Protein AF-A0A7S0RSZ5-F1 (afdb_monomer_lite)

Sequence (141 aa):
AGAQCSVSGMHHAGFAAHGQGSCMETGSACTVAGAGNGFSSDHGGQLLVGPGCQTEGCNHGYAATHPGSKTTVGPGCSGANHRQASFAALEGGCLEVGAEAVSRGSRHVVLAAGGGSVVRLAQPVAGERGKAGRVTEQRGG

Secondary structure (DSSP, 8-state):
--TT-EEES-SSEEEEEESTT-EEE--TT-EEES-SEEEEEETT-EEEEPTT-EEES-SEEEEEESTT-EEEEPTT-EEES-SSEEEEEETT-EEEE-TT-EEES-SEEEEEESTT-EEEESSPPEE-SSS----------

Structure (mmCIF, N/CA/C/O backbone):
data_AF-A0A7S0RSZ5-F1
#
_entry.id   AF-A0A7S0RSZ5-F1
#
loop_
_atom_site.group_PDB
_atom_site.id
_atom_site.type_symbol
_atom_site.label_atom_id
_atom_site.label_alt_id
_atom_site.label_comp_id
_atom_site.label_asym_id
_atom_site.label_entity_id
_atom_site.label_seq_id
_atom_site.pdbx_PDB_ins_code
_atom_site.Cartn_x
_atom_site.Cartn_y
_atom_site.Cartn_z
_atom_site.occupancy
_atom_site.B_iso_or_equiv
_atom_site.auth_seq_id
_atom_site.auth_comp_id
_atom_site.auth_asym_id
_atom_site.auth_atom_id
_atom_site.pdbx_PDB_model_num
ATOM 1 N N . ALA A 1 1 ? -0.248 4.901 14.905 1.00 72.94 1 ALA A N 1
ATOM 2 C CA . ALA A 1 1 ? -0.832 6.255 14.781 1.00 72.94 1 ALA A CA 1
ATOM 3 C C . ALA A 1 1 ? -2.295 6.202 15.201 1.00 72.94 1 ALA A C 1
ATOM 5 O O . ALA A 1 1 ? -2.913 5.161 15.012 1.00 72.94 1 ALA A O 1
ATOM 6 N N . GLY A 1 2 ? -2.831 7.280 15.781 1.00 80.12 2 GLY A N 1
ATOM 7 C CA . GLY A 1 2 ? -4.250 7.361 16.151 1.00 80.12 2 GLY A CA 1
ATOM 8 C C . GLY A 1 2 ? -5.178 7.418 14.932 1.00 80.12 2 GLY A C 1
ATOM 9 O O . GLY A 1 2 ? -4.725 7.310 13.793 1.00 80.12 2 GLY A O 1
ATOM 10 N N . ALA A 1 3 ? -6.479 7.572 15.168 1.00 87.00 3 ALA A N 1
ATOM 11 C CA . ALA A 1 3 ? -7.442 7.834 14.102 1.00 87.00 3 ALA A CA 1
ATOM 12 C C . ALA A 1 3 ? -7.292 9.267 13.560 1.00 87.00 3 ALA A C 1
ATOM 14 O O . ALA A 1 3 ? -6.833 10.158 14.275 1.00 87.00 3 ALA A O 1
ATOM 15 N N . GLN A 1 4 ? -7.709 9.481 12.309 1.00 92.38 4 GLN A N 1
ATOM 16 C CA . GLN A 1 4 ? -7.814 10.799 11.666 1.00 92.38 4 GLN A CA 1
ATOM 17 C C . GLN A 1 4 ? -6.496 11.589 11.597 1.00 92.38 4 GLN A C 1
ATOM 19 O O . GLN A 1 4 ? -6.500 12.812 11.474 1.00 92.38 4 GLN A O 1
ATOM 24 N N . CYS A 1 5 ? -5.350 10.908 11.663 1.00 93.56 5 CYS A N 1
ATOM 25 C CA . CYS A 1 5 ? -4.057 11.554 11.471 1.00 93.56 5 CYS A CA 1
ATOM 26 C C . CYS A 1 5 ? -3.871 11.942 10.000 1.00 93.56 5 CYS A C 1
ATOM 28 O O . CYS A 1 5 ? -4.140 11.137 9.108 1.00 93.56 5 CYS A O 1
ATOM 30 N N . SER A 1 6 ? -3.355 13.143 9.751 1.00 93.69 6 SER A N 1
ATOM 31 C CA . SER A 1 6 ? -3.061 13.634 8.407 1.00 93.69 6 SER A CA 1
ATOM 32 C C . SER A 1 6 ? -1.563 13.856 8.213 1.00 93.69 6 SER A C 1
A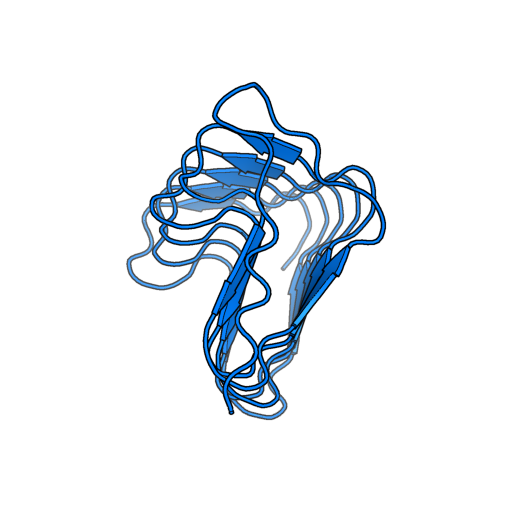TOM 34 O O . SER A 1 6 ? -0.866 14.349 9.099 1.00 93.69 6 SER A O 1
ATOM 36 N N . VAL A 1 7 ? -1.060 13.479 7.039 1.00 93.56 7 VAL A N 1
ATOM 37 C CA . VAL A 1 7 ? 0.325 13.719 6.620 1.00 93.56 7 VAL A CA 1
ATOM 38 C C . VAL A 1 7 ? 0.322 14.285 5.205 1.00 93.56 7 VAL A C 1
ATOM 40 O O . VAL A 1 7 ? -0.394 13.797 4.332 1.00 93.56 7 VAL A O 1
ATOM 43 N N . SER A 1 8 ? 1.131 15.308 4.944 1.00 92.75 8 SER A N 1
ATOM 44 C CA . SER A 1 8 ? 1.194 15.940 3.624 1.00 92.75 8 SER A CA 1
ATOM 45 C C . SER A 1 8 ? 2.608 16.348 3.233 1.00 92.75 8 SER A C 1
ATOM 47 O O . SER A 1 8 ? 3.384 16.761 4.091 1.00 92.75 8 SER A O 1
ATOM 49 N N . GLY A 1 9 ? 2.918 16.289 1.934 1.00 83.19 9 GLY A N 1
ATOM 50 C CA . GLY A 1 9 ? 4.137 16.878 1.360 1.00 83.19 9 GLY A CA 1
ATOM 51 C C . GLY A 1 9 ? 5.439 16.148 1.704 1.00 83.19 9 GLY A C 1
ATOM 52 O O . GLY A 1 9 ? 6.506 16.754 1.684 1.00 83.19 9 GLY A O 1
ATOM 53 N N . MET A 1 10 ? 5.367 14.859 2.040 1.00 86.69 10 MET A N 1
ATOM 54 C CA . MET A 1 10 ? 6.544 14.073 2.419 1.00 86.69 10 MET A CA 1
ATOM 55 C C . MET A 1 10 ? 7.289 13.532 1.197 1.00 86.69 10 MET A C 1
ATOM 57 O O . MET A 1 10 ? 6.704 12.888 0.333 1.00 86.69 10 MET A O 1
ATOM 61 N N . HIS A 1 11 ? 8.612 13.692 1.154 1.00 83.81 11 HIS A N 1
ATOM 62 C CA . HIS A 1 11 ? 9.416 13.196 0.029 1.00 83.81 11 HIS A CA 1
ATOM 63 C C . HIS A 1 11 ? 9.419 11.661 -0.103 1.00 83.81 11 HIS A C 1
ATOM 65 O O . HIS A 1 11 ? 9.488 11.154 -1.221 1.00 83.81 11 HIS A O 1
ATOM 71 N N . HIS A 1 12 ? 9.319 10.927 1.013 1.00 85.69 12 HIS A N 1
ATOM 72 C CA . HIS A 1 12 ? 9.447 9.464 1.042 1.00 85.69 12 HIS A CA 1
ATOM 73 C C . HIS A 1 12 ? 8.126 8.741 1.286 1.00 85.69 12 HIS A C 1
ATOM 75 O O . HIS A 1 12 ? 7.555 8.203 0.345 1.00 85.69 12 HIS A O 1
ATOM 81 N N . ALA A 1 13 ? 7.635 8.706 2.523 1.00 89.44 13 ALA A N 1
ATOM 82 C CA . ALA A 1 13 ? 6.388 8.034 2.868 1.00 89.44 13 ALA A CA 1
ATOM 83 C C . ALA A 1 13 ? 5.602 8.832 3.912 1.00 89.44 13 ALA A C 1
ATOM 85 O O . ALA A 1 13 ? 6.211 9.526 4.726 1.00 89.44 13 ALA A O 1
ATOM 86 N N . GLY A 1 14 ? 4.269 8.744 3.885 1.00 93.19 14 GLY A N 1
ATOM 87 C CA . GLY A 1 14 ? 3.420 9.346 4.915 1.00 93.19 14 GLY A CA 1
ATOM 88 C C . GLY A 1 14 ? 3.438 8.538 6.210 1.00 93.19 14 GLY A C 1
ATOM 89 O O . GLY A 1 14 ? 3.867 9.028 7.251 1.00 93.19 14 GLY A O 1
ATOM 90 N N . PHE A 1 15 ? 3.019 7.275 6.122 1.00 96.25 15 PHE A N 1
ATOM 91 C CA . PHE A 1 15 ? 3.121 6.290 7.200 1.00 96.25 15 PHE A CA 1
ATOM 92 C C . PHE A 1 15 ? 3.917 5.083 6.714 1.00 96.25 15 PHE A C 1
ATOM 94 O O . PHE A 1 15 ? 3.619 4.539 5.647 1.00 96.25 15 PHE A O 1
ATOM 101 N N . ALA A 1 16 ? 4.920 4.662 7.487 1.00 96.31 16 ALA A N 1
ATOM 102 C CA . ALA A 1 16 ? 5.830 3.611 7.059 1.00 96.31 16 ALA A CA 1
ATOM 103 C C . ALA A 1 16 ? 6.220 2.633 8.169 1.00 96.31 16 ALA A C 1
ATOM 105 O O . ALA A 1 16 ? 6.524 3.038 9.290 1.00 96.31 16 ALA A O 1
ATOM 106 N N . ALA A 1 17 ? 6.300 1.354 7.804 1.00 97.50 17 ALA A N 1
ATOM 107 C CA . ALA A 1 17 ? 7.035 0.334 8.542 1.00 97.50 17 ALA A CA 1
ATOM 108 C C . ALA A 1 17 ? 8.236 -0.104 7.696 1.00 97.50 17 ALA A C 1
ATOM 110 O O . ALA A 1 17 ? 8.052 -0.671 6.621 1.00 97.50 17 ALA A O 1
ATOM 111 N N . HIS A 1 18 ? 9.454 0.176 8.160 1.00 96.88 18 HIS A N 1
ATOM 112 C CA . HIS A 1 18 ? 10.683 -0.119 7.422 1.00 96.88 18 HIS A CA 1
ATOM 113 C C . HIS A 1 18 ? 11.599 -1.043 8.225 1.00 96.88 18 HIS A C 1
ATOM 115 O O . HIS A 1 18 ? 11.905 -0.764 9.387 1.00 96.88 18 HIS A O 1
ATOM 121 N N . GLY A 1 19 ? 12.078 -2.102 7.580 1.00 96.81 19 GLY A N 1
ATOM 122 C CA . GLY A 1 19 ? 13.011 -3.060 8.159 1.00 96.81 19 GLY A CA 1
ATOM 123 C C . GLY A 1 19 ? 12.327 -4.270 8.790 1.00 96.81 19 GLY A C 1
ATOM 124 O O . GLY A 1 19 ? 11.163 -4.233 9.193 1.00 96.81 19 GLY A O 1
ATOM 125 N N . GLN A 1 20 ? 13.083 -5.360 8.875 1.00 96.44 20 GLN A N 1
ATOM 126 C CA . GLN A 1 20 ? 12.592 -6.639 9.365 1.00 96.44 20 GLN A CA 1
ATOM 127 C C . GLN A 1 20 ? 12.109 -6.537 10.816 1.00 96.44 20 GLN A C 1
ATOM 129 O O . GLN A 1 20 ? 12.828 -6.068 11.695 1.00 96.44 20 GLN A O 1
ATOM 134 N N . GLY A 1 21 ? 10.887 -7.012 11.064 1.00 92.06 21 GLY A N 1
ATOM 135 C CA . GLY A 1 21 ? 10.277 -7.007 12.397 1.00 92.06 21 GLY A CA 1
ATOM 136 C C . GLY A 1 21 ? 9.689 -5.658 12.817 1.00 92.06 21 GLY A C 1
ATOM 137 O O . GLY A 1 21 ? 9.039 -5.586 13.859 1.00 92.06 21 GLY A O 1
ATOM 138 N N . SER A 1 22 ? 9.856 -4.608 12.009 1.00 97.69 22 SER A N 1
ATOM 139 C CA . SER A 1 22 ? 9.178 -3.335 12.231 1.00 97.69 22 SER A CA 1
ATOM 140 C C . SER A 1 22 ? 7.689 -3.478 11.947 1.00 97.69 22 SER A C 1
ATOM 142 O O . SER A 1 22 ? 7.296 -3.907 10.862 1.00 97.69 22 SER A O 1
ATOM 144 N N . CYS A 1 23 ? 6.863 -3.051 12.898 1.00 97.31 23 CYS A N 1
ATOM 145 C CA . CYS A 1 23 ? 5.412 -3.079 12.782 1.00 97.31 23 CYS A CA 1
ATOM 146 C C . CYS A 1 23 ? 4.835 -1.687 13.028 1.00 97.31 23 CYS A C 1
ATOM 148 O O . CYS A 1 23 ? 5.238 -0.990 13.960 1.00 97.31 23 CYS A O 1
ATOM 150 N N . MET A 1 24 ? 3.858 -1.299 12.218 1.00 97.50 24 MET A N 1
ATOM 151 C CA . MET A 1 24 ? 3.088 -0.081 12.416 1.00 97.50 24 MET A CA 1
ATOM 152 C C . MET A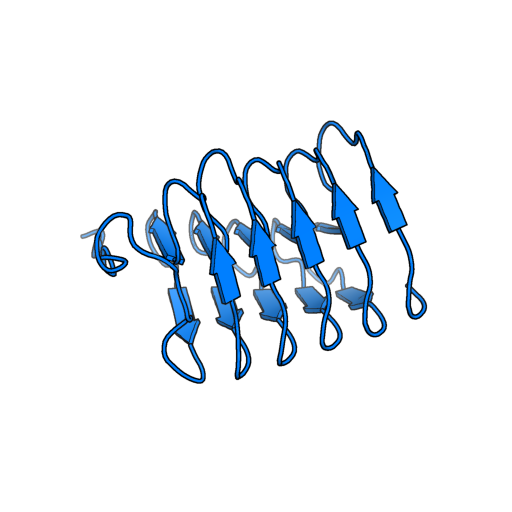 1 24 ? 1.606 -0.364 12.210 1.00 97.50 24 MET A C 1
ATOM 154 O O . MET A 1 24 ? 1.218 -1.095 11.304 1.00 97.50 24 MET A O 1
ATOM 158 N N . GLU A 1 25 ? 0.779 0.274 13.029 1.00 98.00 25 GLU A N 1
ATOM 159 C CA . GLU A 1 25 ? -0.670 0.277 12.880 1.00 98.00 25 GLU A CA 1
ATOM 160 C C . GLU A 1 25 ? -1.178 1.719 12.829 1.00 98.00 25 GLU A C 1
ATOM 162 O O . GLU A 1 25 ? -0.699 2.591 13.569 1.00 98.00 25 GLU A O 1
ATOM 167 N N . THR A 1 26 ? -2.132 1.994 11.943 1.00 97.38 26 THR A N 1
ATOM 168 C CA . THR A 1 26 ? -2.837 3.278 11.883 1.00 97.38 26 THR A CA 1
ATOM 169 C C . THR A 1 26 ? -4.284 3.105 12.310 1.00 97.38 26 THR A C 1
ATOM 171 O O . THR A 1 26 ? -4.920 2.106 11.985 1.00 97.38 26 THR A O 1
ATOM 174 N N . GLY A 1 27 ? -4.831 4.115 12.987 1.00 95.81 27 GLY A N 1
ATOM 175 C CA . GLY A 1 27 ? -6.265 4.194 13.222 1.00 95.81 27 GLY A CA 1
ATOM 176 C C . GLY A 1 27 ? -7.057 4.422 11.932 1.00 95.81 27 GLY A C 1
ATOM 177 O O . GLY A 1 27 ? -6.513 4.475 10.826 1.00 95.81 27 GLY A O 1
ATOM 178 N N . SER A 1 28 ? -8.370 4.561 12.087 1.00 97.25 28 SER A N 1
ATOM 179 C CA . SER A 1 28 ? -9.298 4.814 10.986 1.00 97.25 28 SER A CA 1
ATOM 180 C C . SER A 1 28 ? -9.159 6.219 10.402 1.00 97.25 28 SER A C 1
ATOM 182 O O . SER A 1 28 ? -8.835 7.163 11.124 1.00 97.25 28 SER A O 1
ATOM 184 N N . ALA A 1 29 ? -9.529 6.376 9.131 1.00 96.75 29 ALA A N 1
ATOM 185 C CA . ALA A 1 29 ? -9.692 7.669 8.462 1.00 96.75 29 ALA A CA 1
ATOM 186 C C . ALA A 1 29 ? -8.441 8.570 8.463 1.00 96.75 29 ALA A C 1
ATOM 188 O O . ALA A 1 29 ? -8.554 9.794 8.411 1.00 96.75 29 ALA A O 1
ATOM 189 N N . CYS A 1 30 ? -7.244 7.984 8.518 1.00 97.88 30 CYS A N 1
ATOM 190 C CA . CYS A 1 30 ? -6.006 8.728 8.307 1.00 97.88 30 CYS A CA 1
ATOM 191 C C . CYS A 1 30 ? -5.871 9.146 6.840 1.00 97.88 30 CYS A C 1
ATOM 193 O O . CYS A 1 30 ? -6.287 8.415 5.939 1.00 97.88 30 CYS A O 1
ATOM 195 N N . THR A 1 31 ? -5.252 10.296 6.592 1.00 97.44 31 THR A N 1
ATOM 196 C CA . THR A 1 31 ? -5.094 10.849 5.245 1.00 97.44 31 THR A CA 1
ATOM 197 C C . THR A 1 31 ? -3.632 11.110 4.914 1.00 97.44 31 THR A C 1
ATOM 199 O O . THR A 1 31 ? -2.868 11.603 5.746 1.00 97.44 31 THR A O 1
ATOM 202 N N . VAL A 1 32 ? -3.226 10.779 3.687 1.00 97.62 32 VAL A N 1
ATOM 203 C CA . VAL A 1 32 ? -1.897 11.125 3.170 1.00 97.62 32 VAL A CA 1
ATOM 204 C C . VAL A 1 32 ? -2.007 11.809 1.817 1.00 97.62 32 VAL A C 1
ATOM 206 O O . VAL A 1 32 ? -2.592 11.257 0.889 1.00 97.62 32 VAL A O 1
ATOM 209 N N . ALA A 1 33 ? -1.405 12.988 1.681 1.00 97.06 33 ALA A N 1
ATOM 210 C CA . ALA A 1 33 ? -1.444 13.767 0.447 1.00 97.06 33 ALA A CA 1
ATOM 211 C C . ALA A 1 33 ? -0.042 14.120 -0.072 1.00 97.06 33 ALA A C 1
ATOM 213 O O . ALA A 1 33 ? 0.805 14.632 0.662 1.00 97.06 33 ALA A O 1
ATOM 214 N N . GLY A 1 34 ? 0.198 13.889 -1.365 1.00 93.69 34 GLY A N 1
ATOM 215 C CA . GLY A 1 34 ? 1.407 14.343 -2.060 1.00 93.69 34 GLY A CA 1
ATOM 216 C C . GLY A 1 34 ? 2.712 13.740 -1.535 1.00 93.69 34 GLY A C 1
ATOM 217 O O . GLY A 1 34 ? 3.749 14.396 -1.607 1.00 93.69 34 GLY A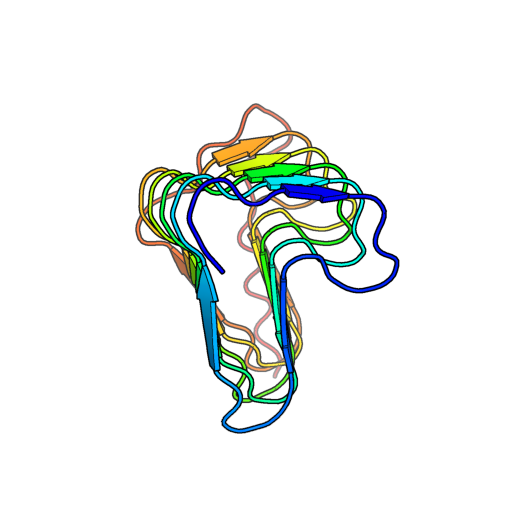 O 1
ATOM 218 N N . ALA A 1 35 ? 2.665 12.529 -0.973 1.00 93.12 35 ALA A N 1
ATOM 219 C CA . ALA A 1 35 ? 3.855 11.829 -0.504 1.00 93.12 35 ALA A CA 1
ATOM 220 C C . ALA A 1 35 ? 4.550 11.042 -1.633 1.00 93.12 35 ALA A C 1
ATOM 222 O O . ALA A 1 35 ? 3.966 10.819 -2.695 1.00 93.12 35 ALA A O 1
ATOM 223 N N . GLY A 1 36 ? 5.772 10.550 -1.405 1.00 92.81 36 GLY A N 1
ATOM 224 C CA . GLY A 1 36 ? 6.335 9.480 -2.237 1.00 92.81 36 GLY A CA 1
ATOM 225 C C . GLY A 1 36 ? 5.398 8.264 -2.224 1.00 92.81 36 GLY A C 1
ATOM 226 O O . GLY A 1 36 ? 4.671 8.034 -3.181 1.00 92.81 36 GLY A O 1
ATOM 227 N N . ASN A 1 37 ? 5.305 7.549 -1.110 1.00 95.25 37 ASN A N 1
ATOM 228 C CA . ASN A 1 37 ? 4.263 6.554 -0.859 1.00 95.25 37 ASN A CA 1
ATOM 229 C C . ASN A 1 37 ? 3.297 7.054 0.222 1.00 95.25 37 ASN A C 1
ATOM 231 O O . ASN A 1 37 ? 3.715 7.701 1.178 1.00 95.25 37 ASN A O 1
ATOM 235 N N . GLY A 1 38 ? 2.004 6.762 0.099 1.00 97.38 38 GLY A N 1
ATOM 236 C CA . GLY A 1 38 ? 1.032 7.127 1.129 1.00 97.38 38 GLY A CA 1
ATOM 237 C C . GLY A 1 38 ? 1.254 6.317 2.409 1.00 97.38 38 GLY A C 1
ATOM 238 O O . GLY A 1 38 ? 1.799 6.810 3.399 1.00 97.38 38 GLY A O 1
ATOM 239 N N . PHE A 1 39 ? 0.872 5.046 2.339 1.00 98.38 39 PHE A N 1
ATOM 240 C CA . PHE A 1 39 ? 1.082 4.024 3.362 1.00 98.38 39 PHE A CA 1
ATOM 241 C C . PHE A 1 39 ? 2.008 2.949 2.794 1.00 98.38 39 PHE A C 1
ATOM 243 O O . PHE A 1 39 ? 1.681 2.356 1.764 1.00 98.38 39 PHE A O 1
ATOM 250 N N . SER A 1 40 ? 3.151 2.681 3.428 1.00 97.75 40 SER A N 1
ATOM 251 C CA . SER A 1 40 ? 4.113 1.706 2.899 1.00 97.75 40 SER A CA 1
ATOM 252 C C . SER A 1 40 ? 4.734 0.783 3.941 1.00 97.75 40 SER A C 1
ATOM 254 O O . SER A 1 40 ? 5.190 1.233 4.988 1.00 97.75 40 SER A O 1
ATOM 256 N N . SER A 1 41 ? 4.854 -0.497 3.602 1.00 98.38 41 SER A N 1
ATOM 257 C CA . SER A 1 41 ? 5.807 -1.403 4.246 1.00 98.38 41 SER A CA 1
ATOM 258 C C . SER A 1 41 ? 7.003 -1.645 3.335 1.00 98.38 41 SER A C 1
ATOM 260 O O . SER A 1 41 ? 6.848 -1.711 2.112 1.00 98.38 41 SER A O 1
ATOM 262 N N . ASP A 1 42 ? 8.188 -1.754 3.931 1.00 97.94 42 ASP A N 1
ATOM 263 C CA . ASP A 1 42 ? 9.430 -1.894 3.185 1.00 97.94 42 ASP A CA 1
ATOM 264 C C . ASP A 1 42 ? 10.487 -2.738 3.920 1.00 97.94 42 ASP A C 1
ATOM 266 O O . ASP A 1 42 ? 10.534 -2.748 5.153 1.00 97.94 42 ASP A O 1
ATOM 270 N N . HIS A 1 43 ? 11.337 -3.439 3.163 1.00 97.25 43 HIS A N 1
ATOM 271 C CA . HIS A 1 43 ? 12.439 -4.276 3.661 1.00 97.25 43 HIS A CA 1
ATOM 272 C C . HIS A 1 43 ? 12.068 -5.210 4.838 1.00 97.25 43 HIS A C 1
ATOM 274 O O . HIS A 1 43 ? 12.798 -5.305 5.827 1.00 97.25 43 HIS A O 1
ATOM 280 N N . GLY A 1 44 ? 10.924 -5.898 4.757 1.00 97.31 44 GLY A N 1
ATOM 281 C CA . GLY A 1 44 ? 10.452 -6.812 5.805 1.00 97.31 44 GLY A CA 1
ATOM 282 C C . GLY A 1 44 ? 9.548 -6.172 6.863 1.00 97.31 44 GLY A C 1
ATOM 283 O O . GLY A 1 44 ? 9.230 -6.819 7.864 1.00 97.31 44 GLY A O 1
ATOM 284 N N . GLY A 1 45 ? 9.153 -4.913 6.661 1.00 98.50 45 GLY A N 1
ATOM 285 C CA . GLY A 1 45 ? 8.226 -4.204 7.536 1.00 98.50 45 GLY A CA 1
ATOM 286 C C . GLY A 1 45 ? 6.781 -4.687 7.396 1.00 98.50 45 GLY A C 1
ATOM 287 O O . GLY A 1 45 ? 6.373 -5.230 6.368 1.00 98.50 45 GLY A O 1
ATOM 288 N N . GLN A 1 46 ? 5.978 -4.457 8.431 1.00 98.56 46 GLN A N 1
ATOM 289 C CA . GLN A 1 46 ? 4.558 -4.799 8.451 1.00 98.56 46 GLN A CA 1
ATOM 290 C C . GLN A 1 46 ? 3.712 -3.578 8.797 1.00 98.56 46 GLN A C 1
ATOM 292 O O . GLN A 1 46 ? 3.898 -2.953 9.841 1.00 98.56 46 GLN A O 1
ATOM 297 N N . LEU A 1 47 ? 2.772 -3.236 7.920 1.00 98.56 47 LEU A N 1
ATOM 298 C CA . LEU A 1 47 ? 1.879 -2.097 8.095 1.00 98.56 47 LEU A CA 1
ATOM 299 C C . LEU A 1 47 ? 0.417 -2.549 8.089 1.00 98.56 47 LEU A C 1
ATOM 301 O O . LEU A 1 47 ? -0.071 -3.097 7.099 1.00 98.56 47 LEU A O 1
ATOM 305 N N . LEU A 1 48 ? -0.290 -2.265 9.181 1.00 98.62 48 LEU A N 1
ATOM 306 C CA . LEU A 1 48 ? -1.732 -2.433 9.298 1.00 98.62 48 LEU A CA 1
ATOM 307 C C . LEU A 1 48 ? -2.408 -1.066 9.156 1.00 98.62 48 LEU A C 1
ATOM 309 O O . LEU A 1 48 ? -2.239 -0.185 10.000 1.00 98.62 48 LEU A O 1
ATOM 313 N N . VAL A 1 49 ? -3.155 -0.868 8.072 1.00 98.50 49 VAL A N 1
ATOM 314 C CA . VAL A 1 49 ? -3.863 0.389 7.818 1.00 98.50 49 VAL A CA 1
ATOM 315 C C . VAL A 1 49 ? -5.310 0.255 8.268 1.00 98.50 49 VAL A C 1
ATOM 317 O O . VAL A 1 49 ? -6.035 -0.619 7.791 1.00 98.50 49 VAL A O 1
ATOM 320 N N . GLY A 1 50 ? -5.737 1.138 9.166 1.00 98.31 50 GLY A N 1
ATOM 321 C CA . GLY A 1 50 ? -7.113 1.194 9.646 1.00 98.31 50 GLY A CA 1
ATOM 322 C C . GLY A 1 50 ? -8.144 1.493 8.544 1.00 98.31 50 GLY A C 1
ATOM 323 O O . GLY A 1 50 ? -7.796 1.928 7.443 1.00 98.31 50 GLY A O 1
ATOM 324 N N . PRO A 1 51 ? -9.439 1.278 8.823 1.00 98.19 51 PRO A N 1
ATOM 325 C CA . PRO A 1 51 ? -10.506 1.438 7.840 1.00 98.19 51 PRO A CA 1
ATOM 326 C C . PRO A 1 51 ? -10.682 2.893 7.391 1.00 98.19 51 PRO A C 1
ATOM 328 O O . PRO A 1 51 ? -10.445 3.831 8.156 1.00 98.19 51 PRO A O 1
ATOM 331 N N . GLY A 1 52 ? -11.140 3.081 6.154 1.00 97.75 52 GLY A N 1
ATOM 332 C CA . GLY A 1 52 ? -11.498 4.392 5.608 1.00 97.75 52 GLY A CA 1
ATOM 333 C C . GLY A 1 52 ? -10.333 5.370 5.444 1.00 97.75 52 GLY A C 1
ATOM 334 O O . GLY A 1 52 ? -10.574 6.564 5.271 1.00 97.75 52 GLY A O 1
ATOM 335 N N . CYS A 1 53 ? -9.082 4.907 5.532 1.00 98.44 53 CYS A N 1
ATOM 336 C CA . CYS A 1 53 ? -7.924 5.754 5.257 1.00 98.44 53 CYS A CA 1
ATOM 337 C C . CYS A 1 53 ? -7.910 6.183 3.788 1.00 98.44 53 CYS A C 1
ATOM 339 O O . CYS A 1 53 ? -8.437 5.479 2.926 1.00 98.44 53 CYS A O 1
ATOM 341 N N . GLN A 1 54 ? -7.287 7.322 3.498 1.00 97.94 54 GLN A N 1
ATOM 342 C CA . GLN A 1 54 ? -7.307 7.916 2.163 1.00 97.94 54 GLN A CA 1
ATOM 343 C C . GLN A 1 54 ? -5.919 8.377 1.744 1.00 97.94 54 GLN A C 1
ATOM 345 O O . GLN A 1 54 ? -5.160 8.926 2.547 1.00 97.94 54 GLN A O 1
ATOM 350 N N . THR A 1 55 ? -5.600 8.195 0.469 1.00 97.81 55 THR A N 1
ATOM 351 C CA . THR A 1 55 ? -4.376 8.721 -0.129 1.00 97.81 55 THR A CA 1
ATOM 352 C C . THR A 1 55 ? -4.671 9.527 -1.376 1.00 97.81 55 THR A C 1
ATOM 354 O O . THR A 1 55 ? -5.489 9.131 -2.201 1.00 97.81 55 THR A O 1
ATOM 357 N N . GLU A 1 56 ? -3.947 10.624 -1.568 1.00 97.00 56 GLU A N 1
ATOM 358 C CA . GLU A 1 56 ? -4.074 11.453 -2.762 1.00 97.00 56 GLU A CA 1
ATOM 359 C C . GLU A 1 56 ? -2.714 11.916 -3.286 1.00 97.00 56 GLU A C 1
ATOM 361 O O . GLU A 1 56 ? -1.803 12.223 -2.516 1.00 97.00 56 GLU A O 1
ATOM 366 N N . GLY A 1 57 ? -2.539 11.943 -4.609 1.00 95.81 57 GLY A N 1
ATOM 367 C CA . GLY A 1 57 ? -1.402 12.612 -5.255 1.00 95.81 57 GLY A CA 1
ATOM 368 C C . GLY A 1 57 ? -0.029 11.989 -4.974 1.00 95.81 57 GLY A C 1
ATOM 369 O O . GLY A 1 57 ? 0.996 12.584 -5.300 1.00 95.81 57 GLY A O 1
ATOM 370 N N . CYS A 1 58 ? 0.008 10.808 -4.352 1.00 96.31 58 CYS A N 1
ATOM 371 C CA . CYS A 1 58 ? 1.247 10.090 -4.049 1.00 96.31 58 CYS A CA 1
ATOM 372 C C . CYS A 1 58 ? 1.832 9.386 -5.293 1.00 96.31 58 CYS A C 1
ATOM 374 O O . CYS A 1 58 ? 1.148 9.245 -6.310 1.00 96.31 58 CYS A O 1
ATOM 376 N N . ASN A 1 59 ? 3.069 8.885 -5.228 1.00 95.25 59 ASN A N 1
ATOM 377 C CA . ASN A 1 59 ? 3.584 7.952 -6.241 1.00 95.25 59 ASN A CA 1
ATOM 378 C C . ASN A 1 59 ? 2.773 6.647 -6.217 1.00 95.25 59 ASN A C 1
ATOM 380 O O . ASN A 1 59 ? 2.141 6.290 -7.215 1.00 95.25 59 ASN A O 1
ATOM 384 N N . HIS A 1 60 ? 2.715 6.013 -5.043 1.00 96.94 60 HIS A N 1
ATOM 385 C CA . HIS A 1 60 ? 1.790 4.927 -4.729 1.00 96.94 60 HIS A CA 1
ATOM 386 C C . HIS A 1 60 ? 0.920 5.307 -3.528 1.00 96.94 60 HIS A C 1
ATOM 388 O O . HIS A 1 60 ? 1.420 5.902 -2.574 1.00 96.94 60 HIS A O 1
ATOM 394 N N . GLY A 1 61 ? -0.370 4.970 -3.563 1.00 97.75 61 GLY A N 1
ATOM 395 C CA . GLY A 1 61 ? -1.270 5.181 -2.426 1.00 97.75 61 GLY A CA 1
ATOM 396 C C . GLY A 1 61 ? -0.920 4.252 -1.265 1.00 97.75 61 GLY A C 1
ATOM 397 O O . GLY A 1 61 ? -0.403 4.683 -0.236 1.00 97.75 61 GLY A O 1
ATOM 398 N N . TYR A 1 62 ? -1.115 2.957 -1.483 1.00 98.44 62 TYR A N 1
ATOM 399 C CA . TYR A 1 62 ? -0.778 1.879 -0.560 1.00 98.44 62 TYR A CA 1
ATOM 400 C C . TYR A 1 62 ? 0.257 0.972 -1.215 1.00 98.44 62 TYR A C 1
ATOM 402 O O . TYR A 1 62 ? 0.043 0.510 -2.339 1.00 98.44 62 TYR A O 1
ATOM 410 N N . ALA A 1 63 ? 1.364 0.712 -0.526 1.00 98.25 63 ALA A N 1
ATOM 411 C CA . ALA A 1 63 ? 2.474 -0.063 -1.059 1.00 98.25 63 ALA A CA 1
ATOM 412 C C . ALA A 1 63 ? 2.986 -1.118 -0.071 1.00 98.25 63 ALA A C 1
ATOM 414 O O . ALA A 1 63 ? 3.032 -0.893 1.140 1.00 98.25 63 ALA A O 1
ATOM 415 N N . ALA A 1 64 ? 3.412 -2.257 -0.601 1.00 98.44 64 ALA A N 1
ATOM 416 C CA . ALA A 1 64 ? 4.319 -3.184 0.064 1.00 98.44 64 ALA A CA 1
ATOM 417 C C . ALA A 1 64 ? 5.484 -3.460 -0.888 1.00 98.44 64 ALA A C 1
ATOM 419 O O . ALA A 1 64 ? 5.247 -3.915 -2.011 1.00 98.44 64 ALA A O 1
ATOM 420 N N . THR A 1 65 ? 6.709 -3.170 -0.456 1.00 98.00 65 THR A N 1
ATOM 421 C CA . THR A 1 65 ? 7.906 -3.228 -1.309 1.00 98.00 65 THR A CA 1
ATOM 422 C C . THR A 1 65 ? 8.978 -4.116 -0.688 1.00 98.00 65 THR A C 1
ATOM 424 O O . THR A 1 65 ? 9.177 -4.074 0.522 1.00 98.00 65 THR A O 1
ATOM 427 N N . HIS A 1 66 ? 9.682 -4.892 -1.512 1.00 98.12 66 HIS A N 1
ATOM 428 C CA . HIS A 1 66 ? 10.735 -5.839 -1.124 1.00 98.12 66 HIS A CA 1
ATOM 429 C C . HIS A 1 66 ? 10.247 -7.095 -0.371 1.00 98.12 66 HIS A C 1
ATOM 431 O O . HIS A 1 66 ? 9.158 -7.105 0.219 1.00 98.12 66 HIS A O 1
ATOM 437 N N . PRO A 1 67 ? 11.048 -8.182 -0.369 1.00 97.81 67 PRO A N 1
ATOM 438 C CA . PRO A 1 67 ? 10.670 -9.439 0.262 1.00 97.81 67 PRO A CA 1
ATOM 439 C C . PRO A 1 67 ? 10.395 -9.309 1.761 1.00 97.81 67 PRO A C 1
ATOM 441 O O . PRO A 1 67 ? 11.098 -8.617 2.496 1.00 97.81 67 PRO A O 1
ATOM 444 N N . GLY A 1 68 ? 9.372 -10.030 2.219 1.00 96.88 68 GLY A N 1
ATOM 445 C CA . GLY A 1 68 ? 8.949 -10.044 3.620 1.00 96.88 68 GLY A CA 1
ATOM 446 C C . GLY A 1 68 ? 8.092 -8.846 4.033 1.00 96.88 68 GLY A C 1
ATOM 447 O O . GLY A 1 68 ? 7.509 -8.884 5.114 1.00 96.88 68 GLY A O 1
ATOM 448 N N . SER A 1 69 ? 7.978 -7.811 3.198 1.00 98.44 69 SER A N 1
ATOM 449 C CA . SER A 1 69 ? 7.129 -6.660 3.494 1.00 98.44 69 SER A CA 1
ATOM 450 C C . SER A 1 69 ? 5.659 -6.988 3.290 1.00 98.44 69 SER A C 1
ATOM 452 O O . SER A 1 69 ? 5.268 -7.564 2.266 1.00 98.44 69 SER A O 1
ATOM 454 N N . LYS A 1 70 ? 4.829 -6.588 4.254 1.00 98.56 70 LYS A N 1
ATOM 455 C CA . LYS A 1 70 ? 3.385 -6.800 4.206 1.00 98.56 70 LYS A CA 1
ATOM 456 C C . LYS A 1 70 ? 2.624 -5.534 4.571 1.00 98.56 70 LYS A C 1
ATOM 458 O O . LYS A 1 70 ? 2.796 -4.989 5.657 1.00 98.56 70 LYS A O 1
ATOM 463 N N . THR A 1 71 ? 1.709 -5.125 3.700 1.00 98.75 71 THR A N 1
ATOM 464 C CA . THR A 1 71 ? 0.725 -4.081 4.006 1.00 98.75 71 THR A CA 1
ATOM 465 C C . THR A 1 71 ? -0.670 -4.684 3.939 1.00 98.75 71 THR A C 1
ATOM 467 O O . THR A 1 71 ? -1.056 -5.249 2.917 1.00 98.75 71 THR A O 1
ATOM 470 N N . THR A 1 72 ? -1.441 -4.550 5.013 1.00 98.69 72 THR A N 1
ATOM 471 C CA . THR A 1 72 ? -2.858 -4.925 5.048 1.00 98.69 72 THR A CA 1
ATOM 472 C C . THR A 1 72 ? -3.687 -3.656 5.160 1.00 98.69 72 THR A C 1
ATOM 474 O O . THR A 1 72 ? -3.549 -2.887 6.108 1.00 98.69 72 THR A O 1
ATOM 477 N N . VAL A 1 73 ? -4.535 -3.430 4.165 1.00 98.62 73 VAL A N 1
ATOM 478 C CA . VAL A 1 73 ? -5.368 -2.243 4.021 1.00 98.62 73 VAL A CA 1
ATOM 479 C C . VAL A 1 73 ? -6.775 -2.554 4.510 1.00 98.62 73 VAL A C 1
ATOM 481 O O . VAL A 1 73 ? -7.425 -3.466 3.996 1.00 98.62 73 VAL A O 1
ATOM 484 N N . GLY A 1 74 ? -7.250 -1.793 5.494 1.00 98.25 74 GLY A N 1
ATOM 485 C CA . GLY A 1 74 ? -8.595 -1.923 6.038 1.00 98.25 74 GLY A CA 1
ATOM 486 C C . GLY A 1 74 ? -9.701 -1.630 5.014 1.00 98.25 74 GLY A C 1
ATOM 487 O O . GLY A 1 74 ? -9.447 -1.080 3.938 1.00 98.25 74 GLY A O 1
ATOM 488 N N . PRO A 1 75 ? -10.955 -1.986 5.335 1.00 97.62 75 PRO A N 1
ATOM 489 C CA . PRO A 1 75 ? -12.086 -1.759 4.444 1.00 97.62 75 PRO A CA 1
ATOM 490 C C . PRO A 1 75 ? -12.351 -0.266 4.200 1.00 97.62 75 PRO A C 1
ATOM 492 O O . PRO A 1 75 ? -12.025 0.582 5.035 1.00 97.62 75 PRO A O 1
ATOM 495 N N . GLY A 1 76 ? -12.942 0.053 3.049 1.00 96.69 76 GLY A N 1
ATOM 496 C CA . GLY A 1 76 ? -13.347 1.408 2.663 1.00 96.69 76 GLY A CA 1
ATOM 497 C C . GLY A 1 76 ? -12.190 2.366 2.363 1.00 96.69 76 GLY A C 1
ATOM 498 O O . GLY A 1 76 ? -12.410 3.569 2.242 1.00 96.69 76 GLY A O 1
ATOM 499 N N . CYS A 1 77 ? -10.952 1.871 2.278 1.00 98.25 77 CYS A N 1
ATOM 500 C CA . CYS A 1 77 ? -9.801 2.712 1.961 1.00 98.25 77 CYS A CA 1
ATOM 501 C C . CYS A 1 77 ? -9.817 3.182 0.502 1.00 98.25 77 CYS A C 1
ATOM 503 O O . CYS A 1 77 ? -10.244 2.455 -0.400 1.00 98.25 77 CYS A O 1
ATOM 505 N N . SER A 1 78 ? -9.307 4.386 0.248 1.00 97.00 78 SER A N 1
ATOM 506 C CA . SER A 1 78 ? -9.347 4.987 -1.085 1.00 97.00 78 SER A CA 1
ATOM 507 C C . SER A 1 78 ? -8.025 5.620 -1.508 1.00 97.00 78 SER A C 1
ATOM 509 O O . SER A 1 78 ? -7.296 6.188 -0.702 1.00 97.00 78 SER A O 1
ATOM 511 N N . GLY A 1 79 ? -7.709 5.521 -2.801 1.00 96.12 79 GLY A N 1
ATOM 512 C CA . GLY A 1 79 ? -6.519 6.142 -3.383 1.00 96.12 79 GLY A CA 1
ATOM 513 C C . GLY A 1 79 ? -6.839 6.927 -4.648 1.00 96.12 79 GLY A C 1
ATOM 514 O O . GLY A 1 79 ? -7.383 6.354 -5.597 1.00 96.12 79 GLY A O 1
ATOM 515 N N . ALA A 1 80 ? -6.466 8.203 -4.688 1.00 95.62 80 ALA A N 1
ATOM 516 C CA . ALA A 1 80 ? -6.769 9.115 -5.780 1.00 95.62 80 ALA A CA 1
ATOM 517 C C . ALA A 1 80 ? -5.522 9.748 -6.420 1.00 95.62 80 ALA A C 1
ATOM 519 O O . ALA A 1 80 ? -4.576 10.149 -5.741 1.00 95.62 80 ALA A O 1
ATOM 520 N N . ASN A 1 81 ? -5.556 9.908 -7.744 1.00 95.56 81 ASN A N 1
ATOM 521 C CA . ASN A 1 81 ? -4.611 10.716 -8.519 1.00 95.56 81 ASN A CA 1
ATOM 522 C C . ASN A 1 81 ? -3.136 10.321 -8.311 1.00 95.56 81 ASN A C 1
ATOM 524 O O . ASN A 1 81 ? -2.254 11.180 -8.250 1.00 95.56 81 ASN A O 1
ATOM 528 N N . HIS A 1 82 ? -2.852 9.021 -8.175 1.00 95.44 82 HIS A N 1
ATOM 529 C CA . HIS A 1 82 ? -1.485 8.547 -7.964 1.00 95.44 82 HIS A CA 1
ATOM 530 C C . HIS A 1 82 ? -0.697 8.436 -9.267 1.00 95.44 82 HIS A C 1
ATOM 532 O O . HIS A 1 82 ? -1.214 7.972 -10.289 1.00 95.44 82 HIS A O 1
ATOM 538 N N . ARG A 1 83 ? 0.594 8.794 -9.212 1.00 94.56 83 ARG A N 1
ATOM 539 C CA . ARG A 1 83 ? 1.484 8.766 -10.390 1.00 94.56 83 ARG A CA 1
ATOM 540 C C . ARG A 1 83 ? 1.645 7.356 -10.960 1.00 94.56 83 ARG A C 1
ATOM 542 O O . ARG A 1 83 ? 1.791 7.201 -12.172 1.00 94.56 83 ARG A O 1
ATOM 549 N N . GLN A 1 84 ? 1.622 6.341 -10.095 1.00 94.62 84 GLN A N 1
ATOM 550 C CA . GLN A 1 84 ? 1.770 4.938 -10.476 1.00 94.62 84 GLN A CA 1
ATOM 551 C C . GLN A 1 84 ? 0.529 4.130 -10.126 1.00 94.62 84 GLN A C 1
ATOM 553 O O . GLN A 1 84 ? -0.189 3.728 -11.035 1.00 94.62 84 GLN A O 1
ATOM 558 N N . ALA A 1 85 ? 0.253 3.876 -8.844 1.00 95.94 85 ALA A N 1
ATOM 559 C CA . ALA A 1 85 ? -0.855 2.998 -8.473 1.00 95.94 85 ALA A CA 1
ATOM 560 C C . ALA A 1 85 ? -1.552 3.387 -7.169 1.00 95.94 85 ALA A C 1
ATOM 562 O O . ALA A 1 85 ? -0.899 3.864 -6.244 1.00 95.94 85 ALA A O 1
ATOM 563 N N . SER A 1 86 ? -2.858 3.117 -7.061 1.00 97.06 86 SER A N 1
ATOM 564 C CA . SER A 1 86 ? -3.542 3.196 -5.760 1.00 97.06 86 SER A CA 1
ATOM 565 C C . SER A 1 86 ? -3.095 2.070 -4.837 1.00 97.06 86 SER A C 1
ATOM 567 O O . SER A 1 86 ? -2.747 2.341 -3.698 1.00 97.06 86 SER A O 1
ATOM 569 N N . PHE A 1 87 ? -3.034 0.837 -5.336 1.00 97.75 87 PHE A N 1
ATOM 570 C CA . PHE A 1 87 ? -2.659 -0.341 -4.554 1.00 97.75 87 PHE A CA 1
ATOM 571 C C . PHE A 1 87 ? -1.499 -1.063 -5.245 1.00 97.75 87 PHE A C 1
ATOM 573 O O . PHE A 1 87 ? -1.660 -1.535 -6.370 1.00 97.75 87 PHE A O 1
ATOM 580 N N . ALA A 1 88 ? -0.330 -1.126 -4.608 1.00 97.88 88 ALA A N 1
ATOM 581 C CA . ALA A 1 88 ? 0.885 -1.685 -5.191 1.00 97.88 88 ALA A CA 1
ATOM 582 C C . ALA A 1 88 ? 1.559 -2.750 -4.312 1.00 97.88 88 ALA A C 1
ATOM 584 O O . ALA A 1 88 ? 1.817 -2.531 -3.131 1.00 97.88 88 ALA A O 1
ATOM 585 N N . ALA A 1 89 ? 1.921 -3.872 -4.925 1.00 98.19 89 ALA A N 1
ATOM 586 C CA . ALA A 1 89 ? 2.903 -4.813 -4.405 1.00 98.19 89 ALA A CA 1
ATOM 587 C C . ALA A 1 89 ? 4.112 -4.829 -5.344 1.00 98.19 89 ALA A C 1
ATOM 589 O O . ALA A 1 89 ? 3.961 -5.051 -6.550 1.00 98.19 89 ALA A O 1
ATOM 590 N N . LEU A 1 90 ? 5.295 -4.554 -4.806 1.00 97.69 90 LEU A N 1
ATOM 591 C CA . LEU A 1 90 ? 6.506 -4.316 -5.582 1.00 97.69 90 LEU A CA 1
ATOM 592 C C . LEU A 1 90 ? 7.652 -5.189 -5.073 1.00 97.69 90 LEU A C 1
ATOM 594 O O . LEU A 1 90 ? 7.821 -5.365 -3.869 1.00 97.69 90 LEU A O 1
ATOM 598 N N . GLU A 1 91 ? 8.447 -5.715 -6.000 1.00 97.06 91 GLU A N 1
ATOM 599 C CA . GLU A 1 91 ? 9.736 -6.362 -5.723 1.00 97.06 91 GLU A CA 1
ATOM 600 C C . GLU A 1 91 ? 9.686 -7.460 -4.641 1.00 97.06 91 GLU A C 1
ATOM 602 O O . GLU A 1 91 ? 10.593 -7.589 -3.827 1.00 97.06 91 GLU A O 1
ATOM 607 N N . GLY A 1 92 ? 8.617 -8.261 -4.606 1.00 96.75 92 GLY A N 1
ATOM 608 C CA . GLY A 1 92 ? 8.451 -9.339 -3.621 1.00 96.75 92 GLY A CA 1
ATOM 609 C C . GLY A 1 92 ? 7.579 -8.977 -2.418 1.00 96.75 92 GLY A C 1
ATOM 610 O O . GLY A 1 92 ? 7.423 -9.794 -1.510 1.00 96.75 92 GLY A O 1
ATOM 611 N N . GLY A 1 93 ? 7.007 -7.771 -2.402 1.00 98.19 93 GLY A N 1
ATOM 612 C CA . GLY A 1 93 ? 6.082 -7.326 -1.365 1.00 98.19 93 GLY A CA 1
ATOM 613 C C . GLY A 1 93 ? 4.696 -7.970 -1.464 1.00 98.19 93 GLY A C 1
ATOM 614 O O . GLY A 1 93 ? 4.259 -8.434 -2.522 1.00 98.19 93 GLY A O 1
ATOM 615 N N . CYS A 1 94 ? 3.972 -7.968 -0.344 1.00 98.50 94 CYS A N 1
ATOM 616 C CA . CYS A 1 94 ? 2.618 -8.504 -0.242 1.00 98.50 94 CYS A CA 1
ATOM 617 C C . CYS A 1 94 ? 1.628 -7.428 0.213 1.00 98.50 94 CYS A C 1
ATOM 619 O O . CYS A 1 94 ? 1.715 -6.917 1.329 1.00 98.50 94 CYS A O 1
ATOM 621 N N . LEU A 1 95 ? 0.636 -7.131 -0.625 1.00 98.50 95 LEU A N 1
ATOM 622 C CA . LEU A 1 95 ? -0.447 -6.208 -0.304 1.00 98.50 95 LEU A CA 1
ATOM 623 C C . LEU A 1 95 ? -1.773 -6.965 -0.176 1.00 98.50 95 LEU A C 1
ATOM 625 O O . LEU A 1 95 ? -2.181 -7.682 -1.087 1.00 98.50 95 LEU A O 1
ATOM 629 N N . GLU A 1 96 ? -2.468 -6.777 0.938 1.00 98.50 96 GLU A N 1
ATOM 630 C CA . GLU A 1 96 ? -3.822 -7.285 1.165 1.00 98.50 96 GLU A CA 1
ATOM 631 C C . GLU A 1 96 ? -4.782 -6.103 1.236 1.00 98.50 96 GLU A C 1
ATOM 633 O O . GLU A 1 96 ? -4.615 -5.222 2.072 1.00 98.50 96 GLU A O 1
ATOM 638 N N . VAL A 1 97 ? -5.772 -6.063 0.349 1.00 98.00 97 VAL A N 1
ATOM 639 C CA . VAL A 1 97 ? -6.715 -4.949 0.231 1.00 98.00 97 VAL A CA 1
ATOM 640 C C . VAL A 1 97 ? -8.090 -5.386 0.709 1.00 98.00 97 VAL A C 1
ATOM 642 O O . VAL A 1 97 ? -8.672 -6.334 0.177 1.00 98.00 97 VAL A O 1
ATOM 645 N N . GLY A 1 98 ? -8.595 -4.681 1.719 1.00 96.75 98 GLY A N 1
ATOM 646 C CA . GLY A 1 98 ? -9.907 -4.897 2.304 1.00 96.75 98 GLY A CA 1
ATOM 647 C C . GLY A 1 98 ? -11.069 -4.600 1.356 1.00 96.75 98 GLY A C 1
ATOM 648 O O . GLY A 1 98 ? -10.912 -4.152 0.220 1.00 96.75 98 GLY A O 1
ATOM 649 N N . ALA A 1 99 ? -12.269 -4.886 1.854 1.00 95.69 99 ALA A N 1
ATOM 650 C CA . ALA A 1 99 ? -13.520 -4.634 1.158 1.00 95.69 99 ALA A CA 1
ATOM 651 C C . ALA A 1 99 ? -13.709 -3.142 0.813 1.00 95.69 99 ALA A C 1
ATOM 653 O O . ALA A 1 99 ? -13.162 -2.275 1.485 1.00 95.69 99 ALA A O 1
ATOM 654 N N . GLU A 1 100 ? -14.514 -2.847 -0.209 1.00 95.12 100 GLU A N 1
ATOM 655 C CA . GLU A 1 100 ? -14.980 -1.496 -0.556 1.00 95.12 100 GLU A CA 1
ATOM 656 C C . GLU A 1 100 ? -13.852 -0.516 -0.901 1.00 95.12 100 GLU A C 1
ATOM 658 O O . GLU A 1 100 ? -14.007 0.698 -0.797 1.00 95.12 100 GLU A O 1
ATOM 663 N N . ALA A 1 101 ? -12.704 -1.041 -1.329 1.00 96.38 101 ALA A N 1
ATOM 664 C CA . ALA A 1 101 ? -11.591 -0.221 -1.761 1.00 96.38 101 ALA A CA 1
ATOM 665 C C . ALA A 1 101 ? -11.936 0.556 -3.039 1.00 96.38 101 ALA A C 1
ATOM 667 O O . ALA A 1 101 ? -12.512 0.010 -3.988 1.00 96.38 101 ALA A O 1
ATOM 668 N N . VAL A 1 102 ? -11.532 1.826 -3.081 1.00 95.88 102 VAL A N 1
ATOM 669 C CA . VAL A 1 102 ? -11.822 2.738 -4.196 1.00 95.88 102 VAL A CA 1
ATOM 670 C C . VAL A 1 102 ? -10.532 3.301 -4.783 1.00 95.88 102 VAL A C 1
ATOM 672 O O . VAL A 1 102 ? -9.626 3.718 -4.065 1.00 95.88 102 VAL A O 1
ATOM 675 N N . SER A 1 103 ? -10.452 3.367 -6.108 1.00 95.19 103 SER A N 1
ATOM 676 C CA . SER A 1 103 ? -9.365 4.030 -6.829 1.00 95.19 103 SER A CA 1
ATOM 677 C C . SER A 1 103 ? -9.917 5.015 -7.849 1.00 95.19 103 SER A C 1
ATOM 679 O O . SER A 1 103 ? -10.844 4.691 -8.589 1.00 95.19 103 SER A O 1
ATOM 681 N N . ARG A 1 104 ? -9.355 6.224 -7.923 1.00 94.06 104 ARG A N 1
ATOM 682 C CA . ARG A 1 104 ? -9.778 7.236 -8.905 1.00 94.06 104 ARG A CA 1
ATOM 683 C C . ARG A 1 104 ? -8.571 7.951 -9.498 1.00 94.06 104 ARG A C 1
ATOM 685 O O . ARG A 1 104 ? -7.703 8.393 -8.762 1.00 94.06 104 ARG A O 1
ATOM 692 N N . GLY A 1 105 ? -8.496 8.068 -10.821 1.00 90.62 105 GLY A N 1
ATOM 693 C CA . GLY A 1 105 ? -7.475 8.892 -11.489 1.00 90.62 105 GLY A CA 1
ATOM 694 C C . GLY A 1 105 ? -6.021 8.404 -11.380 1.00 90.62 105 GLY A C 1
ATOM 695 O O . GLY A 1 105 ? -5.124 9.071 -11.886 1.00 90.62 105 GLY A O 1
ATOM 696 N N . SER A 1 106 ? -5.759 7.255 -10.752 1.00 92.19 106 SER A N 1
ATOM 697 C CA . SER A 1 106 ? -4.426 6.645 -10.712 1.00 92.19 106 SER A CA 1
ATOM 698 C C . SER A 1 106 ? -4.092 5.961 -12.035 1.00 92.19 106 SER A C 1
ATOM 700 O O . SER A 1 106 ? -4.964 5.364 -12.667 1.00 92.19 106 SER A O 1
ATOM 702 N N . ARG A 1 107 ? -2.812 5.977 -12.431 1.00 91.25 107 ARG A N 1
ATOM 703 C CA . ARG A 1 107 ? -2.351 5.288 -13.653 1.00 91.25 107 ARG A CA 1
ATOM 704 C C . ARG A 1 107 ? -2.691 3.790 -13.635 1.00 91.25 107 ARG A C 1
ATOM 706 O O . ARG A 1 107 ? -3.118 3.241 -14.649 1.00 91.25 107 ARG A O 1
ATOM 713 N N . HIS A 1 108 ? -2.514 3.150 -12.484 1.00 92.00 108 HIS A N 1
ATOM 714 C CA . HIS A 1 108 ? -2.929 1.782 -12.207 1.00 92.00 108 HIS A CA 1
ATOM 715 C C . HIS A 1 108 ? -3.854 1.760 -10.982 1.00 92.00 108 HIS A C 1
ATOM 717 O O . HIS A 1 108 ? -3.585 2.388 -9.960 1.00 92.00 108 HIS A O 1
ATOM 723 N N . VAL A 1 109 ? -4.951 1.007 -11.062 1.00 93.81 109 VAL A N 1
ATOM 724 C CA . VAL A 1 109 ? -5.811 0.749 -9.893 1.00 93.81 109 VAL A CA 1
ATOM 725 C C . VAL A 1 109 ? -5.060 -0.163 -8.923 1.00 93.81 109 VAL A C 1
ATOM 727 O O . VAL A 1 109 ? -4.801 0.203 -7.779 1.00 93.81 109 VAL A O 1
ATOM 730 N N . VAL A 1 110 ? -4.647 -1.324 -9.434 1.00 95.06 110 VAL A N 1
ATOM 731 C CA . VAL A 1 110 ? -3.852 -2.334 -8.738 1.00 95.06 110 VAL A CA 1
ATOM 732 C C . VAL A 1 110 ? -2.616 -2.639 -9.574 1.00 95.06 110 VAL A C 1
ATOM 734 O O . VAL A 1 110 ? -2.717 -2.772 -10.795 1.00 95.06 110 VAL A O 1
ATOM 737 N N . LEU A 1 111 ? -1.462 -2.760 -8.925 1.00 95.75 111 LEU A N 1
ATOM 738 C CA . LEU A 1 111 ? -0.194 -3.113 -9.550 1.00 95.75 111 LEU A CA 1
ATOM 739 C C . LEU A 1 111 ? 0.517 -4.187 -8.722 1.00 95.75 111 LEU A C 1
ATOM 741 O O . LEU A 1 111 ? 0.788 -3.980 -7.545 1.00 95.75 111 LEU A O 1
ATOM 745 N N . ALA A 1 112 ? 0.859 -5.305 -9.353 1.00 96.69 112 ALA A N 1
ATOM 746 C CA . ALA A 1 112 ? 1.851 -6.247 -8.849 1.00 96.69 112 ALA A CA 1
ATOM 747 C C . ALA A 1 112 ? 3.015 -6.246 -9.843 1.00 96.69 112 ALA A C 1
ATOM 749 O O . ALA A 1 112 ? 2.804 -6.535 -11.020 1.00 96.69 112 ALA A O 1
ATOM 750 N N . ALA A 1 113 ? 4.211 -5.860 -9.405 1.00 95.44 113 ALA A N 1
ATOM 751 C CA . ALA A 1 113 ? 5.373 -5.763 -10.287 1.00 95.44 113 ALA A CA 1
ATOM 752 C C . ALA A 1 113 ? 6.640 -6.283 -9.605 1.00 95.44 113 ALA A C 1
ATOM 754 O O . ALA A 1 113 ? 6.864 -6.025 -8.424 1.00 95.44 113 ALA A O 1
ATOM 755 N N . GLY A 1 114 ? 7.476 -6.999 -10.357 1.00 93.88 114 GLY A N 1
ATOM 756 C CA . GLY A 1 114 ? 8.652 -7.695 -9.831 1.00 93.88 114 GLY A CA 1
ATOM 757 C C . GLY A 1 114 ? 8.341 -9.111 -9.334 1.00 93.88 114 GLY A C 1
ATOM 758 O O . GLY A 1 114 ? 7.190 -9.467 -9.076 1.00 93.88 114 GLY A O 1
ATOM 759 N N . GLY A 1 115 ? 9.383 -9.940 -9.247 1.00 93.12 115 GLY A N 1
ATOM 760 C CA . GLY A 1 115 ? 9.261 -11.334 -8.820 1.00 93.12 115 GLY A CA 1
ATOM 761 C C . GLY A 1 115 ? 8.753 -11.447 -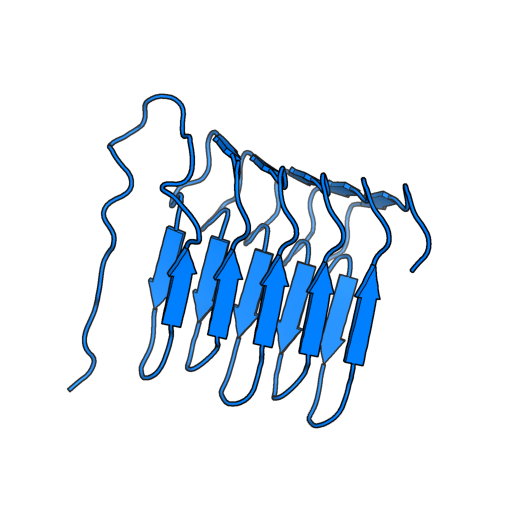7.382 1.00 93.12 115 GLY A C 1
ATOM 762 O O . GLY A 1 115 ? 9.205 -10.719 -6.505 1.00 93.12 115 GLY A O 1
ATOM 763 N N . GLY A 1 116 ? 7.801 -12.351 -7.143 1.00 93.56 116 GLY A N 1
ATOM 764 C CA . GLY A 1 116 ? 7.233 -12.602 -5.812 1.00 93.56 116 GLY A CA 1
ATOM 765 C C . GLY A 1 116 ? 6.205 -11.574 -5.323 1.00 93.56 116 GLY A C 1
ATOM 766 O O . GLY A 1 116 ? 5.661 -11.753 -4.237 1.00 93.56 116 GLY A O 1
ATOM 767 N N . SER A 1 117 ? 5.913 -10.522 -6.094 1.00 97.50 117 SER A N 1
ATOM 768 C CA . SER A 1 117 ? 4.924 -9.510 -5.711 1.00 97.50 117 SER A CA 1
ATOM 769 C C . SER A 1 117 ? 3.498 -10.050 -5.772 1.00 97.50 117 SER A C 1
ATOM 771 O O . SER A 1 117 ? 3.084 -10.625 -6.779 1.00 97.50 117 SER A O 1
ATOM 773 N N . VAL A 1 118 ? 2.716 -9.815 -4.715 1.00 97.50 118 VAL A N 1
ATOM 774 C CA . VAL A 1 118 ? 1.335 -10.309 -4.612 1.00 97.50 118 VAL A CA 1
ATOM 775 C C . VAL A 1 118 ? 0.398 -9.212 -4.128 1.00 97.50 118 VAL A C 1
ATOM 777 O O . VAL A 1 118 ? 0.606 -8.641 -3.060 1.00 97.50 118 VAL A O 1
ATOM 780 N N . VAL A 1 119 ? -0.690 -8.982 -4.870 1.00 97.31 119 VAL A N 1
ATOM 781 C CA . VAL A 1 119 ? -1.852 -8.233 -4.373 1.00 97.31 119 VAL A CA 1
ATOM 782 C C . VAL A 1 119 ? -3.025 -9.188 -4.190 1.00 97.31 119 VAL A C 1
ATOM 784 O O . VAL A 1 119 ? -3.443 -9.852 -5.137 1.00 97.31 119 VAL A O 1
ATOM 787 N N . ARG A 1 120 ? -3.578 -9.239 -2.977 1.00 97.38 120 ARG A N 1
ATOM 788 C CA . ARG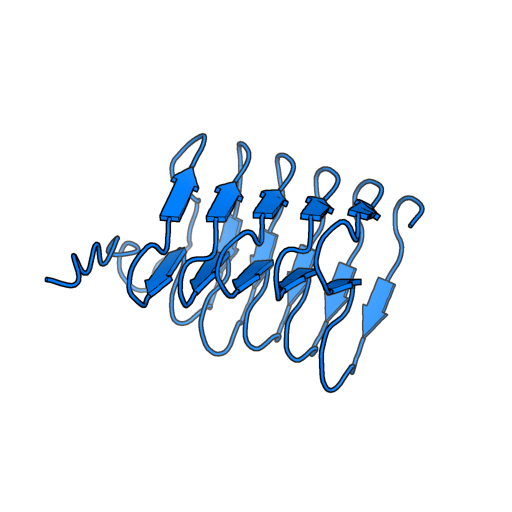 A 1 120 ? -4.811 -9.964 -2.657 1.00 97.38 120 ARG A CA 1
ATOM 789 C C . ARG A 1 120 ? -5.925 -8.967 -2.420 1.00 97.38 120 ARG A C 1
ATOM 791 O O . ARG A 1 120 ? -5.784 -8.070 -1.597 1.00 97.38 120 ARG A O 1
ATOM 798 N N . LEU A 1 121 ? -7.029 -9.136 -3.130 1.00 95.38 121 LEU A N 1
ATOM 799 C CA . LEU A 1 121 ? -8.196 -8.276 -3.008 1.00 95.38 121 LEU A CA 1
ATOM 800 C C . LEU A 1 121 ? -9.314 -9.058 -2.327 1.00 95.38 121 LEU A C 1
ATOM 802 O O . LEU A 1 121 ? -9.654 -10.149 -2.783 1.00 95.38 121 LEU A O 1
ATOM 806 N N . ALA A 1 122 ? -9.907 -8.498 -1.274 1.00 94.06 122 ALA A N 1
ATOM 807 C CA . ALA A 1 122 ? -11.116 -9.064 -0.680 1.00 94.06 122 ALA A CA 1
ATOM 808 C C . ALA A 1 122 ? -12.308 -8.996 -1.654 1.00 94.06 122 ALA A C 1
ATOM 810 O O . ALA A 1 122 ? -13.173 -9.866 -1.647 1.00 94.06 122 ALA A O 1
ATOM 811 N N . GLN A 1 123 ? -12.342 -7.966 -2.505 1.00 91.12 123 GLN A N 1
ATOM 812 C CA . GLN A 1 123 ? -13.299 -7.798 -3.599 1.00 91.12 123 GLN A CA 1
ATOM 813 C C . GLN A 1 123 ? -12.699 -6.895 -4.694 1.00 91.12 123 GLN A C 1
ATOM 815 O O . GLN A 1 123 ? -11.685 -6.239 -4.442 1.00 91.12 123 GLN A O 1
ATOM 820 N N . PRO A 1 124 ? -13.299 -6.812 -5.895 1.00 90.94 124 PRO A N 1
ATOM 821 C CA . PRO A 1 124 ? -12.848 -5.879 -6.923 1.00 90.94 124 PRO A CA 1
ATOM 822 C C . PRO A 1 124 ? -12.801 -4.432 -6.413 1.00 90.94 124 PRO A C 1
ATOM 824 O O . PRO A 1 124 ? -13.749 -3.951 -5.797 1.00 90.94 124 PRO A O 1
ATOM 827 N N . VAL A 1 125 ? -11.704 -3.728 -6.701 1.00 90.69 125 VAL A N 1
ATOM 828 C CA . VAL A 1 125 ? -11.563 -2.300 -6.377 1.00 90.69 125 VAL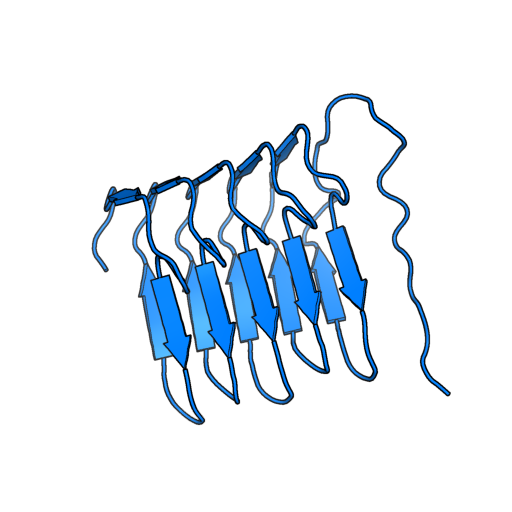 A CA 1
ATOM 829 C C . VAL A 1 125 ? -12.468 -1.494 -7.305 1.00 90.69 125 VAL A C 1
ATOM 831 O O . VAL A 1 125 ? -12.366 -1.606 -8.530 1.00 90.69 125 VAL A O 1
ATOM 834 N N . ALA A 1 126 ? -13.335 -0.660 -6.735 1.00 88.19 126 ALA A N 1
ATOM 835 C CA . ALA A 1 126 ? -14.186 0.224 -7.517 1.00 88.19 126 ALA A CA 1
ATOM 836 C C . ALA A 1 126 ? -13.340 1.338 -8.153 1.00 88.19 126 ALA A C 1
ATOM 838 O O . ALA A 1 126 ? -12.584 2.022 -7.462 1.00 88.19 126 ALA A O 1
ATOM 839 N N . GLY A 1 127 ? -13.481 1.542 -9.466 1.00 71.44 127 GLY A N 1
ATOM 840 C CA . GLY A 1 127 ? -12.816 2.631 -10.179 1.00 71.44 127 GLY A CA 1
ATOM 841 C C . GLY A 1 127 ? -13.729 3.318 -11.186 1.00 71.44 127 GLY A C 1
ATOM 842 O O . GLY A 1 127 ? -14.473 2.658 -11.912 1.00 71.44 127 GLY A O 1
ATOM 843 N N . GLU A 1 128 ? -13.673 4.650 -11.243 1.00 52.34 128 GLU A N 1
ATOM 844 C CA . GLU A 1 128 ? -14.309 5.410 -12.324 1.00 52.34 128 GLU A CA 1
ATOM 845 C C . GLU A 1 128 ? -13.447 5.365 -13.598 1.00 52.34 128 GLU A C 1
ATOM 847 O O . GLU A 1 128 ? -12.220 5.275 -13.552 1.00 52.34 128 GLU A O 1
ATOM 852 N N . ARG A 1 129 ? -14.130 5.350 -14.749 1.00 39.41 129 ARG A N 1
ATOM 853 C CA . ARG A 1 129 ? -13.623 4.970 -16.077 1.00 39.41 129 ARG A CA 1
ATOM 854 C C . ARG A 1 129 ? -12.272 5.596 -16.444 1.00 39.41 129 ARG A C 1
ATOM 856 O O . ARG A 1 129 ? -12.173 6.785 -16.717 1.00 39.41 129 ARG A O 1
ATOM 863 N N . GLY A 1 130 ? -11.296 4.716 -16.645 1.00 38.56 130 GLY A N 1
ATOM 864 C CA . GLY A 1 130 ? -10.050 4.977 -17.360 1.00 38.56 130 GLY A CA 1
ATOM 865 C C . GLY A 1 130 ? -9.351 3.667 -17.714 1.00 38.56 130 GLY A C 1
ATOM 866 O O . GLY A 1 130 ? -8.194 3.486 -17.370 1.00 38.56 130 GLY A O 1
ATOM 867 N N . LYS A 1 131 ? -10.072 2.751 -18.382 1.00 35.19 131 LYS A N 1
ATOM 868 C CA . LYS A 1 131 ? -9.731 1.327 -18.608 1.00 35.19 131 LYS A CA 1
ATOM 869 C C . LYS A 1 131 ? -9.916 0.490 -17.337 1.00 35.19 131 LYS A C 1
ATOM 871 O O . LYS A 1 131 ? -9.342 0.790 -16.299 1.00 35.19 131 LYS A O 1
ATOM 876 N N . ALA A 1 132 ? -10.742 -0.555 -17.422 1.00 40.91 132 ALA A N 1
ATOM 877 C CA . ALA A 1 132 ? -10.847 -1.564 -16.372 1.00 40.91 132 ALA A CA 1
ATOM 878 C C . ALA A 1 132 ? -9.430 -1.973 -15.943 1.00 40.91 132 ALA A C 1
ATOM 880 O O . ALA A 1 132 ? -8.607 -2.289 -16.807 1.00 40.91 132 ALA A O 1
ATOM 881 N N . GLY A 1 133 ? -9.137 -1.877 -14.642 1.00 42.06 133 GLY A N 1
ATOM 882 C CA . GLY A 1 133 ? -7.826 -2.184 -14.085 1.00 42.06 133 GLY A CA 1
ATOM 883 C C . GLY A 1 133 ? -7.414 -3.582 -14.518 1.00 42.06 133 GLY A C 1
ATOM 884 O O . GLY A 1 133 ? -7.939 -4.576 -14.025 1.00 42.06 133 GLY A O 1
ATOM 885 N N . ARG A 1 134 ? -6.516 -3.661 -15.499 1.00 40.94 134 ARG A N 1
ATOM 886 C CA . ARG A 1 134 ? -5.935 -4.925 -15.926 1.00 40.94 134 ARG A CA 1
ATOM 887 C C . ARG A 1 134 ? -5.068 -5.374 -14.758 1.00 40.94 134 ARG A C 1
ATOM 889 O O . ARG A 1 134 ? -4.093 -4.699 -14.439 1.00 40.94 134 ARG A O 1
ATOM 896 N N . VAL A 1 135 ? -5.431 -6.477 -14.112 1.00 44.38 135 VAL A N 1
ATOM 897 C CA . VAL A 1 135 ? -4.493 -7.206 -13.260 1.00 44.38 135 VAL A CA 1
ATOM 898 C C . VAL A 1 135 ? -3.388 -7.687 -14.198 1.00 44.38 135 VAL A C 1
ATOM 900 O O . VAL A 1 135 ? -3.559 -8.660 -14.928 1.00 44.38 135 VAL A O 1
ATOM 903 N N . THR A 1 136 ? -2.289 -6.944 -14.288 1.00 46.56 136 THR A N 1
ATOM 904 C CA . THR A 1 136 ? -1.068 -7.437 -14.926 1.00 46.56 136 THR A CA 1
ATOM 905 C C . THR A 1 136 ? -0.406 -8.385 -13.941 1.00 46.56 136 THR A C 1
ATOM 907 O O . THR A 1 136 ? 0.417 -7.979 -13.130 1.00 46.56 136 THR A O 1
ATOM 910 N N . GLU A 1 137 ? -0.817 -9.650 -13.979 1.00 38.78 137 GLU A N 1
ATOM 911 C CA . GLU A 1 137 ? -0.073 -10.746 -13.364 1.00 38.78 137 GLU A CA 1
ATOM 912 C C . GLU A 1 137 ? 1.155 -10.995 -14.256 1.00 38.78 137 GLU A C 1
ATOM 914 O O . GLU A 1 137 ? 1.094 -11.731 -15.239 1.00 38.78 137 GLU A O 1
ATOM 919 N N . GLN A 1 138 ? 2.264 -10.300 -13.994 1.00 43.62 138 GLN A N 1
ATOM 920 C CA . GLN A 1 138 ? 3.529 -10.606 -14.658 1.00 43.62 138 GLN A CA 1
ATOM 921 C C . GLN A 1 138 ? 4.223 -11.698 -13.841 1.00 43.62 138 GLN A C 1
ATOM 923 O O . GLN A 1 138 ? 4.920 -11.416 -12.870 1.00 43.62 138 GLN A O 1
ATOM 928 N N . ARG A 1 139 ? 3.993 -12.964 -14.210 1.00 35.16 139 ARG A N 1
ATOM 929 C CA . ARG A 1 139 ? 4.769 -14.088 -13.674 1.00 35.16 139 ARG A CA 1
ATOM 930 C C . ARG A 1 139 ? 6.211 -13.937 -14.158 1.00 35.16 139 ARG A C 1
ATOM 932 O O . ARG A 1 139 ? 6.494 -14.179 -15.328 1.00 35.16 139 ARG A O 1
ATOM 939 N N . GLY A 1 140 ? 7.090 -13.464 -13.276 1.00 36.81 140 GLY A N 1
ATOM 940 C CA . GLY A 1 140 ? 8.534 -13.570 -13.474 1.00 36.81 140 GLY A CA 1
ATOM 941 C C . GLY A 1 140 ? 8.917 -15.048 -13.508 1.00 36.81 140 GLY A C 1
ATOM 942 O O . GLY A 1 140 ? 8.467 -15.800 -12.642 1.00 36.81 140 GLY A O 1
ATOM 943 N N . GLY A 1 141 ? 9.638 -15.443 -14.561 1.00 33.16 141 GLY A N 1
ATOM 944 C CA . GLY A 1 141 ? 10.206 -16.784 -14.720 1.00 33.16 141 GLY A CA 1
ATOM 945 C C . GLY A 1 141 ? 11.418 -17.032 -13.838 1.00 33.16 141 GLY A C 1
ATOM 946 O O . GLY A 1 141 ? 11.886 -16.072 -13.185 1.00 33.16 141 GLY A O 1
#

Radius of gyration: 13.17 Å; chains: 1; bounding box: 28×34×35 Å

Organism: NCBI:txid1034604

pLDDT: mean 89.84, std 16.98, range [33.16, 98.75]

Foldseek 3Di:
DEEQAEEEDAAAERAEQEAAPGEDEYAYAYEYEQYQEYYEYYHQGEYEYYEQHEYENYQEDYEYEAANGEYEHEANYEYEQHAAEPAEFYAQGEYEYYHNYEYENHPADYDFYHENTDYHYPDDHDYDDDDDHPHPPPHDD